Protein AF-A0A521A8W2-F1 (afdb_monomer)

pLDDT: mean 87.09, std 9.26, range [51.03, 96.56]

Mean predicted aligned error: 6.84 Å

Solvent-accessible surface area (backbone atoms only — not comparable to full-atom values): 6287 Å² total; per-residue (Å²): 132,96,68,67,79,76,89,85,87,82,79,78,84,84,79,82,55,84,73,70,97,62,63,98,86,57,90,78,50,31,67,53,56,44,53,48,49,53,52,51,51,52,52,50,51,55,49,47,74,77,42,65,59,61,61,51,52,52,53,48,50,54,52,53,52,44,51,49,49,56,54,38,48,76,72,75,44,85,51,67,56,95,93,38,75,54,89,51,73,72,51,61,73,71,62,65,122

Foldseek 3Di:
DQADDADDDDDPDDDQQPADDDDPPDPDGSVNVVVVVVVVVVVVVVVCVVDCVRVVVVVVVLVVVQVVCVVCVVVVHWDDDPNHTDPHSVCCVVRDD

Secondary structure (DSSP, 8-state):
--SPPPPP---S-----S-----TT----HHHHHHHHHHHHHHHHHHHHTSTHHHHHHHHHHHHHHHHHHHHHHTTPPPEETTEE--SGGGGGG---

Structure (mmCIF, N/CA/C/O backbone):
data_AF-A0A521A8W2-F1
#
_entry.id   AF-A0A521A8W2-F1
#
loop_
_atom_site.group_PDB
_atom_site.id
_atom_site.type_symbol
_atom_site.label_atom_id
_atom_site.label_alt_id
_atom_site.label_comp_id
_atom_site.label_asym_id
_atom_site.label_entity_id
_atom_site.label_seq_id
_atom_site.pdbx_PDB_ins_code
_atom_site.Cartn_x
_atom_site.Cartn_y
_atom_site.Cartn_z
_atom_site.occupancy
_atom_site.B_iso_or_equiv
_atom_site.auth_seq_id
_atom_site.auth_comp_id
_atom_site.auth_asym_id
_atom_site.auth_atom_id
_atom_site.pdbx_PDB_model_num
ATOM 1 N N . LEU A 1 1 ? -18.924 -5.317 3.017 1.00 51.03 1 LEU A N 1
ATOM 2 C CA . LEU A 1 1 ? -17.474 -5.570 2.857 1.00 51.03 1 LEU A CA 1
ATOM 3 C C . LEU A 1 1 ? -17.109 -6.591 3.923 1.00 51.03 1 LEU A C 1
ATOM 5 O O . LEU A 1 1 ? -17.326 -6.287 5.082 1.00 51.03 1 LEU A O 1
ATOM 9 N N . ILE A 1 2 ? -16.730 -7.814 3.544 1.00 61.00 2 ILE A N 1
ATOM 10 C CA . ILE A 1 2 ? -16.624 -8.958 4.481 1.00 61.00 2 ILE A CA 1
ATOM 11 C C . ILE A 1 2 ? -15.193 -9.100 5.053 1.00 61.00 2 ILE A C 1
ATOM 13 O O . ILE A 1 2 ? -14.983 -9.809 6.035 1.00 61.00 2 ILE A O 1
ATOM 17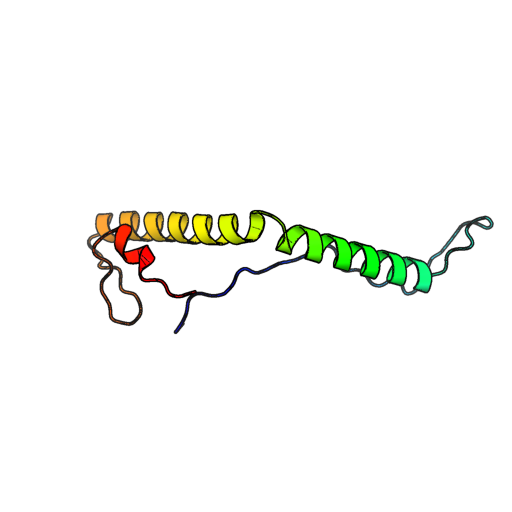 N N . SER A 1 3 ? -14.210 -8.383 4.496 1.00 70.50 3 SER A N 1
ATOM 18 C CA . SER A 1 3 ? -12.812 -8.409 4.941 1.00 70.50 3 SER A CA 1
ATOM 19 C C . SER A 1 3 ? -12.114 -7.060 4.750 1.00 70.50 3 SER A C 1
ATOM 21 O O . SER A 1 3 ? -12.527 -6.244 3.920 1.00 70.50 3 SER A O 1
ATOM 23 N N . ILE A 1 4 ? -11.038 -6.846 5.509 1.00 78.19 4 ILE A N 1
ATOM 24 C CA . ILE A 1 4 ? -10.096 -5.746 5.293 1.00 78.19 4 ILE A CA 1
ATOM 25 C C . ILE A 1 4 ? -9.323 -6.007 3.990 1.00 78.19 4 ILE A C 1
ATOM 27 O O . ILE A 1 4 ? -8.874 -7.134 3.778 1.00 78.19 4 ILE A O 1
ATOM 31 N N . PRO A 1 5 ? -9.192 -5.016 3.089 1.00 82.19 5 PRO A N 1
ATOM 32 C CA . PRO A 1 5 ? -8.417 -5.189 1.867 1.00 82.19 5 PRO A CA 1
ATOM 33 C C . PRO A 1 5 ? -6.916 -5.252 2.169 1.00 82.19 5 PRO A C 1
ATOM 35 O O . PRO A 1 5 ? -6.424 -4.606 3.096 1.00 82.19 5 PRO A O 1
ATOM 38 N N . THR A 1 6 ? -6.179 -5.994 1.343 1.00 84.69 6 THR A N 1
ATOM 39 C CA . THR A 1 6 ? -4.715 -5.923 1.311 1.00 84.69 6 THR A CA 1
ATOM 40 C C . THR A 1 6 ? -4.258 -4.552 0.826 1.00 84.69 6 THR A C 1
ATOM 42 O O . THR A 1 6 ? -5.008 -3.830 0.165 1.00 84.69 6 THR A O 1
ATOM 45 N N . GLU A 1 7 ? -3.012 -4.194 1.125 1.00 87.69 7 GLU A N 1
ATOM 46 C CA . GLU A 1 7 ? -2.431 -2.957 0.620 1.00 87.69 7 GLU A CA 1
ATOM 47 C C . GLU A 1 7 ? -2.413 -2.905 -0.917 1.00 87.69 7 GLU A C 1
ATOM 49 O O . GLU A 1 7 ? -2.106 -3.887 -1.593 1.00 87.69 7 GLU A O 1
ATOM 54 N N . GLU A 1 8 ? -2.734 -1.735 -1.465 1.00 90.50 8 GLU A N 1
ATOM 55 C CA . GLU A 1 8 ? -2.684 -1.460 -2.899 1.00 90.50 8 GLU A CA 1
ATOM 56 C C . GLU A 1 8 ? -1.340 -0.805 -3.251 1.00 90.50 8 GLU A C 1
ATOM 58 O O . GLU A 1 8 ? -0.920 0.159 -2.604 1.00 90.50 8 GLU A O 1
ATOM 63 N N . ILE A 1 9 ? -0.657 -1.319 -4.280 1.00 90.81 9 ILE A N 1
ATOM 64 C CA . ILE A 1 9 ? 0.617 -0.776 -4.768 1.00 90.81 9 ILE A CA 1
ATOM 65 C C . ILE A 1 9 ? 0.418 -0.267 -6.191 1.00 90.81 9 ILE A C 1
ATOM 67 O O . ILE A 1 9 ? 0.244 -1.054 -7.117 1.00 90.81 9 ILE A O 1
ATOM 71 N N . ASN A 1 10 ? 0.522 1.050 -6.360 1.00 91.69 10 ASN A N 1
ATOM 72 C CA . ASN A 1 10 ? 0.392 1.713 -7.653 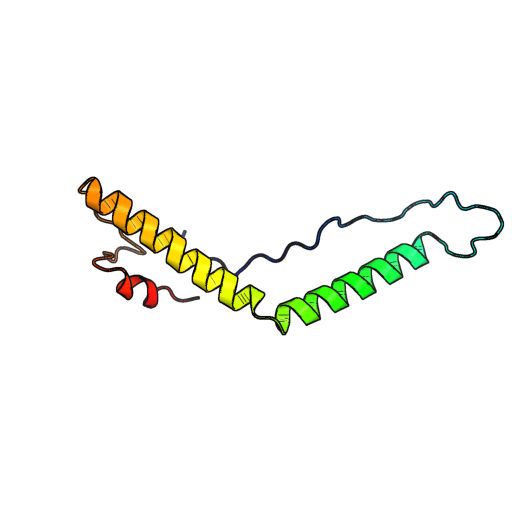1.00 91.69 10 ASN A CA 1
ATOM 73 C C . ASN A 1 10 ? 1.708 2.396 -8.038 1.00 91.69 10 ASN A C 1
ATOM 75 O O . ASN A 1 10 ? 2.120 3.371 -7.406 1.00 91.69 10 ASN A O 1
ATOM 79 N N . ILE A 1 11 ? 2.360 1.894 -9.089 1.00 89.19 11 ILE A N 1
ATOM 80 C CA . ILE A 1 11 ? 3.547 2.517 -9.688 1.00 89.19 11 ILE A CA 1
ATOM 81 C C . ILE A 1 11 ? 3.072 3.357 -10.867 1.00 89.19 11 ILE A C 1
ATOM 83 O O . ILE A 1 11 ? 2.582 2.815 -11.852 1.00 89.19 11 ILE A O 1
ATOM 87 N N . ASN A 1 12 ? 3.209 4.676 -10.745 1.00 89.75 12 ASN A N 1
ATOM 88 C CA . ASN A 1 12 ? 2.765 5.628 -11.753 1.00 89.75 12 ASN A CA 1
ATOM 89 C C . ASN A 1 12 ? 3.924 6.508 -12.233 1.00 89.75 12 ASN A C 1
ATOM 91 O O . ASN A 1 12 ? 4.799 6.848 -11.431 1.00 89.75 12 ASN A O 1
ATOM 95 N N . PRO A 1 13 ? 3.880 6.965 -13.491 1.00 86.19 13 PRO A N 1
ATOM 96 C CA . PRO A 1 13 ? 2.915 6.575 -14.524 1.00 86.19 13 PRO A CA 1
ATOM 97 C C . PRO A 1 13 ? 3.253 5.213 -15.155 1.00 86.19 13 PRO A C 1
ATOM 99 O O . PRO A 1 13 ? 4.415 4.817 -15.189 1.00 86.19 13 PRO A O 1
ATOM 102 N N . ASP A 1 14 ? 2.245 4.518 -15.681 1.00 86.19 14 ASP A N 1
ATOM 103 C CA . ASP A 1 14 ? 2.429 3.308 -16.490 1.00 86.19 14 ASP A CA 1
ATOM 104 C C . ASP A 1 14 ? 2.129 3.638 -17.960 1.00 86.19 14 ASP A C 1
ATOM 106 O O . ASP A 1 14 ? 0.970 3.724 -18.363 1.00 86.19 14 ASP A O 1
ATOM 110 N N . PHE A 1 15 ? 3.177 3.922 -18.739 1.00 84.88 15 PHE A N 1
ATOM 111 C CA . PHE A 1 15 ? 3.074 4.292 -20.157 1.00 84.88 15 PHE A CA 1
ATOM 112 C C . PHE A 1 15 ? 3.534 3.152 -21.067 1.00 84.88 15 PHE A C 1
ATOM 114 O O . PHE A 1 15 ? 4.462 2.428 -20.719 1.00 84.88 15 PHE A O 1
ATOM 121 N N . GLU A 1 16 ? 2.949 3.023 -22.254 1.00 84.81 16 GLU A N 1
ATOM 122 C CA . GLU A 1 16 ? 3.505 2.215 -23.345 1.00 84.81 16 GLU A CA 1
ATOM 123 C C . GLU A 1 16 ? 4.033 3.141 -24.436 1.00 84.81 16 GLU A C 1
ATOM 125 O O . GLU A 1 16 ? 3.350 4.075 -24.868 1.00 84.81 16 GLU A O 1
ATOM 130 N N . TYR A 1 17 ? 5.267 2.893 -24.860 1.00 86.38 17 TYR A N 1
ATOM 131 C CA . TYR A 1 17 ? 5.876 3.601 -25.974 1.00 86.38 17 TYR A CA 1
ATOM 132 C C . TYR A 1 17 ? 5.508 2.858 -27.260 1.00 86.38 17 TYR A C 1
ATOM 134 O O . TYR A 1 17 ? 5.860 1.691 -27.409 1.00 86.38 17 TYR A O 1
ATOM 142 N N . TYR A 1 18 ? 4.774 3.519 -28.159 1.00 82.44 18 TYR A N 1
ATOM 143 C CA . TYR A 1 18 ? 4.380 2.961 -29.465 1.00 82.44 18 TYR A CA 1
ATOM 144 C C . TYR A 1 18 ? 5.227 3.501 -30.617 1.00 82.44 18 TYR A C 1
ATOM 146 O O . TYR A 1 18 ? 5.477 2.794 -31.585 1.00 82.44 18 TYR A O 1
ATOM 154 N N . ASP A 1 19 ? 5.643 4.760 -30.512 1.00 79.44 19 ASP A N 1
ATOM 155 C CA . ASP A 1 19 ? 6.509 5.434 -31.470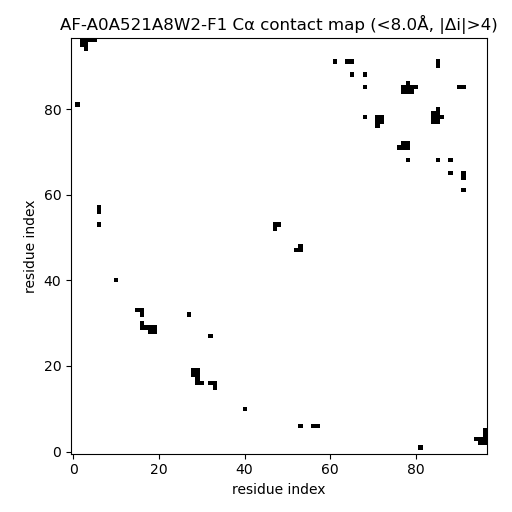 1.00 79.44 19 ASP A CA 1
ATOM 156 C C . ASP A 1 19 ? 7.384 6.428 -30.706 1.00 79.44 19 ASP A C 1
ATOM 158 O O . ASP A 1 19 ? 6.930 7.067 -29.747 1.00 79.44 19 ASP A O 1
ATOM 162 N N . ILE A 1 20 ? 8.645 6.532 -31.110 1.00 76.88 20 ILE A N 1
ATOM 163 C CA . ILE A 1 20 ? 9.620 7.432 -30.508 1.00 76.88 20 ILE A CA 1
ATOM 164 C C . ILE A 1 20 ? 10.271 8.216 -31.633 1.00 76.88 20 ILE A C 1
ATOM 166 O O . ILE A 1 20 ? 11.088 7.704 -32.390 1.00 76.88 20 ILE A O 1
ATOM 170 N N . GLN A 1 21 ? 9.938 9.502 -31.705 1.00 72.50 21 GLN A N 1
ATOM 171 C CA . GLN A 1 21 ? 10.663 10.424 -32.565 1.00 72.50 21 GLN A CA 1
ATOM 172 C C . GLN A 1 21 ? 11.991 10.744 -31.894 1.00 72.50 21 GLN A C 1
ATOM 174 O O . GLN A 1 21 ? 12.043 11.476 -30.903 1.00 72.50 21 GLN A O 1
ATOM 179 N N . SER A 1 22 ? 13.056 10.139 -32.401 1.00 66.44 22 SER A N 1
ATOM 180 C CA . SER A 1 22 ? 14.394 10.280 -31.860 1.00 66.44 22 SER A CA 1
ATOM 181 C C . SER A 1 22 ? 15.292 11.057 -32.830 1.00 66.44 22 SER A C 1
ATOM 183 O O . SER A 1 22 ? 15.115 11.019 -34.049 1.00 66.44 22 SER A O 1
ATOM 185 N N . ASP A 1 23 ? 16.237 11.831 -32.288 1.00 71.94 23 ASP A N 1
ATOM 186 C CA . ASP A 1 23 ? 17.268 12.473 -33.107 1.00 71.94 23 ASP A CA 1
ATOM 187 C C . ASP A 1 23 ? 18.164 11.403 -33.746 1.00 71.94 23 ASP A C 1
ATOM 189 O O . ASP A 1 23 ? 18.362 10.331 -33.179 1.00 71.94 23 ASP A O 1
ATOM 193 N N . PHE A 1 24 ? 18.789 11.728 -34.884 1.00 67.38 24 PHE A N 1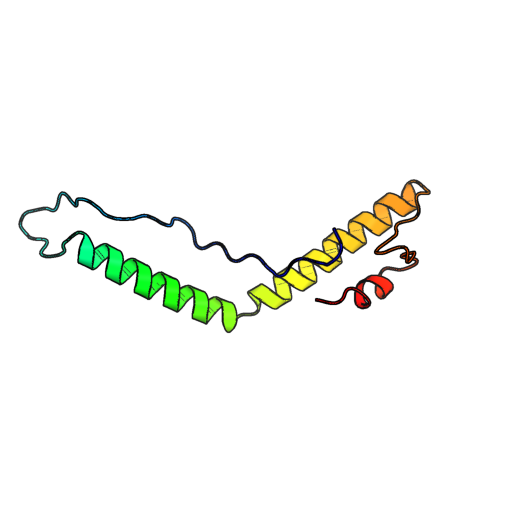
ATOM 194 C CA . PHE A 1 24 ? 19.628 10.829 -35.700 1.00 67.38 24 PHE A CA 1
ATOM 195 C C . PHE A 1 24 ? 20.672 9.985 -34.929 1.00 67.38 24 PHE A C 1
ATOM 197 O O . PHE A 1 24 ? 21.149 8.976 -35.440 1.00 67.38 24 PHE A O 1
ATOM 204 N N . LEU A 1 25 ? 21.061 10.393 -33.719 1.00 79.56 25 LEU A N 1
ATOM 205 C CA . LEU A 1 25 ? 22.083 9.737 -32.899 1.00 79.56 25 LEU A CA 1
ATOM 206 C C . LEU A 1 25 ? 21.529 8.808 -31.805 1.00 79.56 25 LEU A C 1
ATOM 208 O O . LEU A 1 25 ? 22.323 8.275 -31.029 1.00 79.56 25 LEU A O 1
ATOM 212 N N . ASN A 1 26 ? 20.213 8.616 -31.705 1.00 80.75 26 ASN A N 1
ATOM 213 C CA . ASN A 1 26 ? 19.620 7.728 -30.710 1.00 80.75 26 ASN A CA 1
ATOM 214 C C . ASN A 1 26 ? 19.276 6.355 -31.326 1.00 80.75 26 ASN A C 1
ATOM 216 O O . ASN A 1 26 ? 18.385 6.291 -32.168 1.00 80.75 26 ASN A O 1
ATOM 220 N N . PRO A 1 27 ? 19.942 5.261 -30.906 1.00 82.44 27 PRO A N 1
ATOM 221 C CA . PRO A 1 27 ? 19.664 3.921 -31.417 1.00 82.44 27 PRO A CA 1
ATOM 222 C C . PRO A 1 27 ? 18.513 3.203 -30.693 1.00 82.44 27 PRO A C 1
ATOM 224 O O . PRO A 1 27 ? 18.242 2.057 -31.030 1.00 82.44 27 PRO A O 1
ATOM 227 N N . PHE A 1 28 ? 17.913 3.805 -29.660 1.00 88.75 28 PHE A N 1
ATOM 228 C CA . PHE A 1 28 ? 16.870 3.159 -28.865 1.00 88.75 28 PHE A CA 1
ATOM 229 C C . PHE A 1 28 ? 15.507 3.240 -29.552 1.00 88.75 28 PHE A C 1
ATOM 231 O O . PHE A 1 28 ? 15.036 4.331 -29.891 1.00 88.75 28 PHE A O 1
ATOM 238 N N . GLU A 1 29 ? 14.855 2.087 -29.662 1.00 88.56 29 GLU A N 1
ATOM 239 C CA . GLU A 1 29 ? 13.521 1.923 -30.238 1.00 88.56 29 GLU A CA 1
ATOM 240 C C . GLU A 1 29 ? 12.450 1.855 -29.141 1.00 88.56 29 GLU A C 1
ATOM 242 O O . GLU A 1 29 ? 12.750 1.613 -27.972 1.00 88.56 29 GLU A O 1
ATOM 247 N N . ALA A 1 30 ? 11.175 2.012 -29.508 1.00 89.62 30 ALA A N 1
ATOM 248 C CA . ALA A 1 30 ? 10.045 1.934 -28.574 1.00 89.62 30 ALA A CA 1
ATOM 249 C C . ALA A 1 30 ? 10.075 0.692 -27.659 1.00 89.62 30 ALA A C 1
ATOM 251 O O . ALA A 1 30 ? 9.834 0.793 -26.451 1.00 89.62 30 ALA A O 1
ATOM 252 N N . ASP A 1 31 ? 10.460 -0.456 -28.217 1.00 90.50 31 ASP A N 1
ATOM 253 C CA . ASP A 1 31 ? 10.599 -1.717 -27.489 1.00 90.50 31 ASP A CA 1
ATOM 254 C C . ASP A 1 31 ? 11.674 -1.660 -26.394 1.00 90.50 31 ASP A C 1
ATOM 256 O O . ASP A 1 31 ? 11.461 -2.199 -25.305 1.00 90.50 31 ASP A O 1
ATOM 260 N N . ASP A 1 32 ? 12.787 -0.954 -26.618 1.00 92.00 32 ASP A N 1
ATOM 261 C CA . ASP A 1 32 ? 13.841 -0.797 -25.611 1.00 92.00 32 ASP A CA 1
ATOM 262 C C . ASP A 1 32 ? 13.338 0.007 -24.407 1.00 92.00 32 ASP A C 1
ATOM 264 O O . ASP A 1 32 ? 13.603 -0.345 -23.253 1.00 92.00 32 ASP A O 1
ATOM 268 N N . TYR A 1 3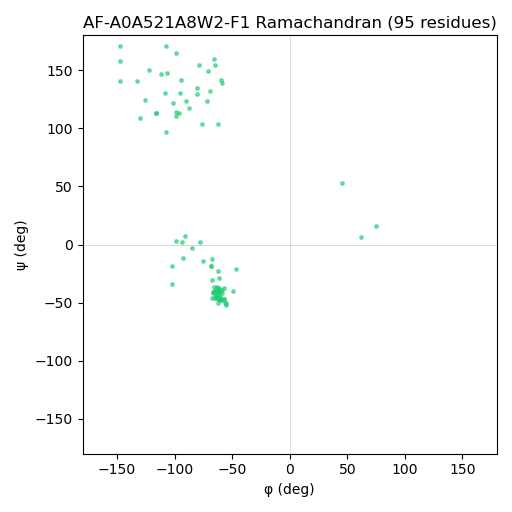3 ? 12.562 1.068 -24.650 1.00 89.94 33 TYR A N 1
ATOM 269 C CA . TYR A 1 33 ? 11.971 1.867 -23.575 1.00 89.94 33 TYR A CA 1
ATOM 270 C C . TYR A 1 33 ? 10.938 1.066 -22.782 1.00 89.94 33 TYR A C 1
ATOM 272 O O . TYR A 1 33 ? 10.929 1.133 -21.549 1.00 89.94 33 TYR A O 1
ATOM 280 N N . ASN A 1 34 ? 10.113 0.262 -23.460 1.00 91.81 34 ASN A N 1
ATOM 281 C CA . ASN A 1 34 ? 9.180 -0.647 -22.796 1.00 91.81 34 ASN A CA 1
ATOM 282 C C . ASN A 1 34 ? 9.931 -1.703 -21.958 1.00 91.81 34 ASN A C 1
ATOM 284 O O . ASN A 1 34 ? 9.564 -1.944 -20.806 1.00 91.81 34 ASN A O 1
ATOM 288 N N . ALA A 1 35 ? 11.036 -2.264 -22.463 1.00 94.00 35 ALA A N 1
ATOM 289 C CA . ALA A 1 35 ? 11.864 -3.218 -21.721 1.00 94.00 35 ALA A CA 1
ATOM 290 C C . ALA A 1 35 ? 12.528 -2.592 -20.478 1.00 94.00 35 ALA A C 1
ATOM 292 O O . ALA A 1 35 ? 12.550 -3.195 -19.395 1.00 94.00 35 ALA A O 1
ATOM 293 N N . ILE A 1 36 ? 13.033 -1.358 -20.597 1.00 92.12 36 ILE A N 1
ATOM 294 C CA . ILE A 1 36 ? 13.569 -0.594 -19.462 1.00 92.12 36 ILE A CA 1
ATOM 295 C C . ILE A 1 36 ? 12.465 -0.336 -18.433 1.00 92.12 36 ILE A C 1
ATOM 297 O O . ILE A 1 36 ? 12.686 -0.564 -17.240 1.00 92.12 36 ILE A O 1
ATOM 301 N N . LYS A 1 37 ? 11.273 0.090 -18.873 1.00 92.62 37 LYS A N 1
ATOM 302 C CA . LYS A 1 37 ? 10.123 0.333 -17.991 1.00 92.62 37 LYS A CA 1
ATOM 303 C C . LYS A 1 37 ? 9.784 -0.908 -17.170 1.00 92.62 37 LYS A C 1
ATOM 305 O O . LYS A 1 37 ? 9.702 -0.808 -15.946 1.00 92.62 37 LYS A O 1
ATOM 310 N N . GLU A 1 38 ? 9.647 -2.069 -17.807 1.00 93.81 38 GLU A N 1
ATOM 311 C CA . GLU A 1 38 ? 9.326 -3.323 -17.111 1.00 93.81 38 GLU A CA 1
ATOM 312 C C . GLU A 1 38 ? 10.420 -3.735 -16.118 1.00 93.81 38 GLU A C 1
ATOM 314 O O . GLU A 1 38 ? 10.132 -4.170 -14.996 1.00 93.81 38 GLU A O 1
ATOM 319 N N . THR A 1 39 ? 11.689 -3.515 -16.472 1.00 95.25 39 THR A N 1
ATOM 320 C CA . THR A 1 39 ? 12.824 -3.776 -15.574 1.00 95.25 39 THR A CA 1
ATOM 321 C C . THR A 1 39 ? 12.775 -2.873 -14.340 1.00 95.25 39 THR A C 1
ATOM 323 O O . THR A 1 39 ? 12.925 -3.340 -13.205 1.00 95.25 39 THR A O 1
ATOM 326 N N . VAL A 1 40 ? 12.526 -1.577 -14.537 1.00 94.50 40 VAL A N 1
ATOM 327 C CA . VAL A 1 40 ? 12.403 -0.601 -13.447 1.00 94.50 40 VAL A CA 1
ATOM 328 C C . VAL A 1 40 ? 11.191 -0.919 -12.575 1.00 94.50 40 VAL A C 1
ATOM 330 O O . VAL A 1 40 ? 11.330 -0.959 -11.352 1.00 94.50 40 VAL A O 1
ATOM 333 N N . LYS A 1 41 ? 10.031 -1.207 -13.174 1.00 94.75 41 LYS A N 1
ATOM 334 C CA . LYS A 1 41 ? 8.798 -1.581 -12.465 1.00 94.75 41 LYS A CA 1
ATOM 335 C C . LYS A 1 41 ? 9.020 -2.811 -11.589 1.00 94.75 41 LYS A C 1
ATOM 337 O O . LYS A 1 41 ? 8.710 -2.778 -10.400 1.00 94.75 41 LYS A O 1
ATOM 342 N N . THR A 1 42 ? 9.656 -3.846 -12.133 1.00 95.19 42 THR A N 1
ATOM 343 C CA . THR A 1 42 ? 10.022 -5.055 -11.381 1.00 95.19 42 THR A CA 1
ATOM 344 C C . THR A 1 42 ? 10.964 -4.736 -10.217 1.00 95.19 42 THR A C 1
ATOM 346 O O . THR A 1 42 ? 10.732 -5.172 -9.089 1.00 95.19 42 THR A O 1
ATOM 349 N N . SER A 1 43 ? 12.002 -3.926 -10.451 1.00 96.56 43 SER A N 1
ATOM 350 C CA . SER A 1 43 ? 12.940 -3.504 -9.401 1.00 96.56 43 SER A CA 1
ATOM 351 C C . SER A 1 43 ? 12.246 -2.709 -8.288 1.00 96.56 43 SER A C 1
ATOM 353 O O . SER A 1 43 ? 12.523 -2.920 -7.106 1.00 96.56 43 SER A O 1
ATOM 355 N N . LEU A 1 44 ? 11.319 -1.817 -8.646 1.00 95.56 44 LEU A N 1
ATOM 356 C CA . LEU A 1 44 ? 10.520 -1.050 -7.692 1.00 95.56 44 LEU A CA 1
ATOM 357 C C . LEU A 1 44 ? 9.611 -1.959 -6.865 1.00 95.56 44 LEU A C 1
ATOM 359 O O . LEU A 1 44 ? 9.602 -1.822 -5.645 1.00 95.56 44 LEU A O 1
ATOM 363 N N . LEU A 1 45 ? 8.915 -2.915 -7.486 1.00 94.44 45 LEU A N 1
ATOM 364 C CA . LEU A 1 45 ? 8.089 -3.887 -6.763 1.00 94.44 45 LEU A CA 1
ATOM 365 C C . LEU A 1 45 ? 8.922 -4.687 -5.758 1.00 94.44 45 LEU A C 1
ATOM 367 O O . LEU A 1 45 ? 8.565 -4.747 -4.586 1.00 94.44 45 LEU A O 1
ATOM 371 N N . LEU A 1 46 ? 10.083 -5.205 -6.170 1.00 95.94 46 LEU A N 1
ATOM 372 C CA . LEU A 1 46 ? 10.993 -5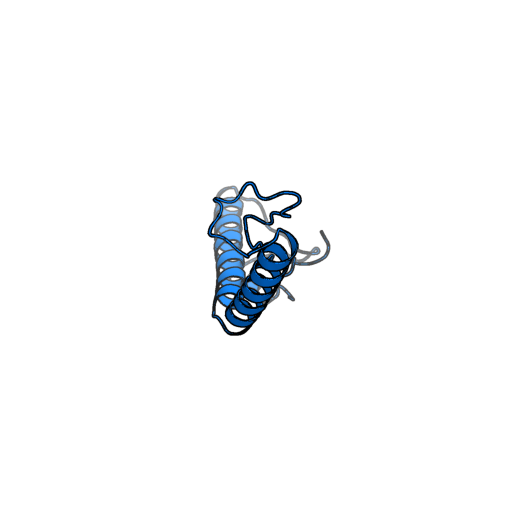.908 -5.260 1.00 95.94 46 LEU A CA 1
ATOM 373 C C . LEU A 1 46 ? 11.445 -5.021 -4.095 1.00 95.94 46 LEU A C 1
ATOM 375 O O . LEU A 1 46 ? 11.539 -5.490 -2.962 1.00 95.94 46 LEU A O 1
ATOM 379 N N . LYS A 1 47 ? 11.712 -3.735 -4.340 1.00 96.12 47 LYS A N 1
ATOM 380 C CA . LYS A 1 47 ? 12.043 -2.791 -3.265 1.00 96.12 47 LYS A CA 1
ATOM 381 C C . LYS A 1 47 ? 10.862 -2.558 -2.330 1.00 96.12 47 LYS A C 1
ATOM 383 O O . LYS A 1 47 ? 11.084 -2.497 -1.128 1.00 96.12 47 LYS A O 1
ATOM 388 N N . VAL A 1 48 ? 9.636 -2.458 -2.848 1.00 94.81 48 VAL A N 1
ATOM 389 C CA . VAL A 1 48 ? 8.426 -2.305 -2.026 1.00 94.81 48 VAL A CA 1
ATOM 390 C C . VAL A 1 48 ? 8.231 -3.525 -1.127 1.00 94.81 48 VAL A C 1
ATOM 392 O O . VAL A 1 48 ? 8.043 -3.345 0.075 1.00 94.81 48 VAL A O 1
ATOM 395 N N . GLU A 1 49 ? 8.355 -4.740 -1.671 1.00 92.00 49 GLU A N 1
ATOM 396 C CA . GLU A 1 49 ? 8.262 -5.996 -0.907 1.00 92.00 49 GLU A CA 1
ATOM 397 C C . GLU A 1 49 ? 9.283 -6.072 0.236 1.00 92.00 49 GLU A C 1
ATOM 399 O O . GLU A 1 49 ? 8.964 -6.545 1.322 1.00 92.00 49 GLU A O 1
ATOM 404 N N . ASN A 1 50 ? 10.497 -5.565 0.011 1.00 95.81 50 ASN A N 1
ATOM 405 C CA . ASN A 1 50 ? 11.572 -5.552 1.007 1.00 95.81 50 ASN A CA 1
ATOM 406 C C . ASN A 1 50 ? 11.604 -4.275 1.869 1.00 95.81 50 ASN A C 1
ATOM 408 O O . ASN A 1 50 ? 12.559 -4.063 2.616 1.00 95.81 50 ASN A O 1
ATOM 412 N N . SER A 1 51 ? 10.601 -3.402 1.753 1.00 95.62 51 SER A 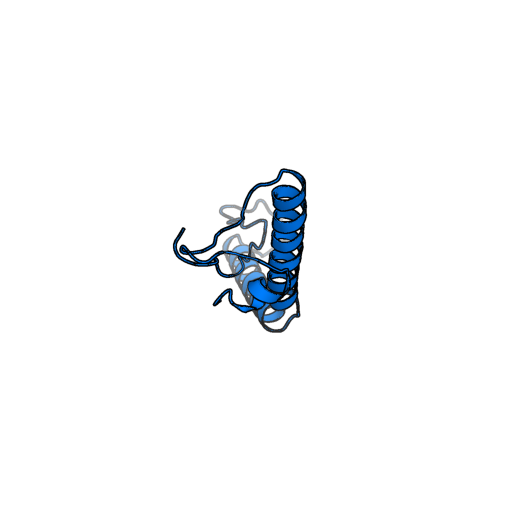N 1
ATOM 413 C CA . SER A 1 51 ? 10.525 -2.142 2.498 1.00 95.62 51 SER A CA 1
ATOM 414 C C . SER A 1 51 ? 9.469 -2.180 3.598 1.00 95.62 51 SER A C 1
ATOM 416 O O . SER A 1 51 ? 8.604 -3.050 3.651 1.00 95.62 51 SER A O 1
ATOM 418 N N . GLU A 1 52 ? 9.469 -1.144 4.431 1.00 96.12 52 GLU A N 1
ATOM 419 C CA . GLU A 1 52 ? 8.442 -0.925 5.451 1.00 96.12 52 GLU A CA 1
ATOM 420 C C . GLU A 1 52 ? 7.134 -0.344 4.884 1.00 96.12 52 GLU A C 1
ATOM 422 O O . GLU A 1 52 ? 6.209 -0.051 5.635 1.00 96.12 52 GLU A O 1
ATOM 427 N N . LEU A 1 53 ? 7.004 -0.138 3.567 1.00 94.44 53 LEU A N 1
ATOM 428 C CA . LEU A 1 53 ? 5.813 0.508 2.998 1.00 94.44 53 LEU A CA 1
ATOM 429 C C . LEU A 1 53 ? 4.529 -0.284 3.280 1.00 94.44 53 LEU A C 1
ATOM 431 O O . LEU A 1 53 ? 3.507 0.315 3.616 1.00 94.44 53 LEU A O 1
ATOM 435 N N . LYS A 1 54 ? 4.589 -1.618 3.216 1.00 90.94 54 LYS A N 1
ATOM 436 C CA . LYS A 1 54 ? 3.439 -2.493 3.490 1.00 90.94 54 LYS A CA 1
ATOM 437 C C . LYS A 1 54 ? 3.016 -2.455 4.957 1.00 90.94 54 LYS A C 1
ATOM 439 O O . LYS A 1 54 ? 1.833 -2.307 5.259 1.00 90.94 54 LYS A O 1
ATOM 444 N N . SER A 1 55 ? 3.973 -2.548 5.882 1.00 91.38 55 SER A N 1
ATOM 445 C CA . SER A 1 55 ? 3.687 -2.443 7.319 1.00 91.38 55 SER A CA 1
ATOM 446 C C . SER A 1 55 ? 3.182 -1.046 7.679 1.00 91.38 55 SER A C 1
ATOM 448 O O . SER A 1 55 ? 2.209 -0.916 8.421 1.00 91.38 55 SER A O 1
ATOM 450 N N . ASN A 1 56 ? 3.756 -0.001 7.085 1.00 93.06 56 ASN A N 1
ATOM 451 C CA . ASN A 1 56 ? 3.306 1.373 7.278 1.00 93.06 56 ASN A CA 1
ATOM 452 C C . ASN A 1 56 ? 1.887 1.599 6.744 1.00 93.06 56 ASN A C 1
ATOM 454 O O . ASN A 1 56 ? 1.102 2.281 7.401 1.00 93.06 56 ASN A O 1
ATOM 458 N N . ALA A 1 57 ? 1.516 1.007 5.605 1.00 91.62 57 ALA A N 1
ATOM 459 C CA . ALA A 1 57 ? 0.146 1.061 5.092 1.00 91.62 57 ALA A CA 1
ATOM 460 C C . ALA A 1 57 ? -0.855 0.423 6.073 1.00 91.62 57 ALA A C 1
ATOM 462 O O . ALA A 1 57 ? -1.878 1.036 6.385 1.00 91.62 57 ALA A O 1
ATOM 463 N N . LYS A 1 58 ? -0.519 -0.746 6.637 1.00 88.81 58 LYS A N 1
ATOM 464 C CA . LYS A 1 58 ? -1.330 -1.409 7.675 1.00 88.81 58 LYS A CA 1
ATOM 465 C C . LYS A 1 58 ? -1.461 -0.542 8.929 1.00 88.81 58 LYS A C 1
ATOM 467 O O . LYS A 1 58 ? -2.571 -0.298 9.392 1.00 88.81 58 LYS A O 1
ATOM 472 N N . ASN A 1 59 ? -0.355 0.013 9.424 1.00 90.69 59 ASN A N 1
ATOM 473 C CA . ASN A 1 59 ? -0.365 0.902 10.590 1.00 90.69 59 ASN A CA 1
ATOM 474 C C . ASN A 1 59 ? -1.213 2.162 10.353 1.00 90.69 59 ASN A C 1
ATOM 476 O O . ASN A 1 59 ? -1.953 2.593 11.240 1.00 90.69 59 ASN A O 1
ATOM 480 N N . ARG A 1 60 ? -1.149 2.743 9.147 1.00 92.31 60 ARG A N 1
ATOM 481 C CA . ARG A 1 60 ? -1.989 3.887 8.768 1.00 92.31 60 ARG A CA 1
ATOM 482 C C . ARG A 1 60 ? -3.467 3.524 8.770 1.00 92.31 60 ARG A C 1
ATOM 484 O O . ARG A 1 60 ? -4.247 4.300 9.309 1.00 92.31 60 ARG A O 1
ATOM 491 N N . LEU A 1 61 ? -3.847 2.361 8.239 1.00 91.44 61 LEU A N 1
ATOM 492 C CA . LEU A 1 61 ? -5.235 1.897 8.288 1.00 91.44 61 LEU A CA 1
ATOM 493 C C . LEU A 1 61 ? -5.751 1.844 9.731 1.00 91.44 61 LEU A C 1
ATOM 495 O O . LEU A 1 61 ? -6.789 2.432 10.021 1.00 91.44 61 LEU A O 1
ATOM 499 N N . ILE A 1 62 ? -5.005 1.212 10.643 1.00 89.56 62 ILE A N 1
ATOM 500 C CA . ILE A 1 62 ? -5.382 1.134 12.064 1.00 89.56 62 ILE A CA 1
ATOM 501 C C . ILE A 1 62 ? -5.518 2.533 12.675 1.00 89.56 62 ILE A C 1
ATOM 503 O O . ILE A 1 62 ? -6.481 2.803 13.394 1.00 89.56 62 ILE A O 1
ATOM 507 N N . SER A 1 63 ? -4.602 3.450 12.353 1.00 92.12 63 SER A N 1
ATOM 508 C CA . SER A 1 63 ? -4.673 4.836 12.827 1.00 92.12 63 SER A CA 1
ATOM 509 C C . SER A 1 63 ? -5.927 5.561 12.329 1.00 92.12 63 SER A C 1
ATOM 511 O O . SER A 1 63 ? -6.606 6.208 13.125 1.00 92.12 63 SER A O 1
ATOM 513 N N . GLU A 1 64 ? -6.276 5.440 11.046 1.00 93.38 64 GLU A N 1
ATOM 514 C CA . GLU A 1 64 ? -7.487 6.069 10.507 1.00 93.38 64 GLU A CA 1
ATOM 515 C C . GLU A 1 64 ? -8.761 5.444 11.093 1.00 93.38 64 GLU A C 1
ATOM 517 O O . GLU A 1 64 ? -9.667 6.173 11.498 1.00 93.38 64 GLU A O 1
ATOM 522 N N . LEU A 1 65 ? -8.819 4.115 11.232 1.00 91.62 65 LEU A N 1
ATOM 523 C CA . LEU A 1 65 ? -9.944 3.428 11.879 1.00 91.62 65 LEU A CA 1
ATOM 524 C C . LEU A 1 65 ? -10.111 3.844 13.348 1.00 91.62 65 LEU A C 1
ATOM 526 O O . LEU A 1 65 ? -11.233 4.073 13.799 1.00 91.62 65 LEU A O 1
ATOM 530 N N . SER A 1 66 ? -9.005 4.051 14.065 1.00 91.75 66 SER A N 1
ATOM 531 C CA . SER A 1 66 ? -9.025 4.578 15.435 1.00 91.75 66 SER A CA 1
ATOM 532 C C . SER A 1 66 ? -9.637 5.978 15.496 1.00 91.75 66 SER A C 1
ATOM 534 O O . SER A 1 66 ? -10.432 6.272 16.390 1.00 91.75 66 SER A O 1
ATOM 536 N N . LYS A 1 67 ? -9.328 6.845 14.521 1.00 93.19 67 LYS A N 1
ATOM 537 C CA . LYS A 1 67 ? -9.951 8.176 14.421 1.00 93.19 67 LYS A CA 1
ATOM 538 C C . LYS A 1 67 ? -11.449 8.078 14.139 1.00 93.19 67 LYS A C 1
ATOM 540 O O . LYS A 1 67 ? -12.214 8.827 14.745 1.00 93.19 67 LYS A O 1
ATOM 545 N N . PHE A 1 68 ? -11.873 7.155 13.270 1.00 91.25 68 PHE A N 1
ATOM 546 C CA . PHE A 1 68 ? -13.296 6.893 13.037 1.00 91.25 68 PHE A CA 1
ATOM 547 C C . PHE A 1 68 ? -14.001 6.464 14.322 1.00 91.25 68 PHE A C 1
ATOM 549 O O . PHE A 1 68 ? -15.019 7.062 14.655 1.00 91.25 68 PHE A O 1
ATOM 556 N N . TYR A 1 69 ? -13.437 5.515 15.075 1.00 92.69 69 TYR A N 1
ATOM 557 C CA . TYR A 1 69 ? -13.989 5.086 16.363 1.00 92.69 69 TYR A CA 1
ATOM 558 C C . TYR A 1 69 ? -14.167 6.265 17.327 1.00 92.69 69 TYR A C 1
ATOM 560 O O . TYR A 1 69 ? -15.274 6.477 17.828 1.00 92.69 69 TYR A O 1
ATOM 568 N N . ILE A 1 70 ? -13.120 7.072 17.543 1.00 92.31 70 ILE A N 1
ATOM 569 C CA . ILE A 1 70 ? -13.175 8.240 18.442 1.00 92.31 70 ILE A CA 1
ATOM 570 C C . ILE A 1 70 ? -14.292 9.197 18.010 1.00 92.31 70 ILE A C 1
ATOM 572 O O . ILE A 1 70 ? -15.099 9.627 18.836 1.00 92.31 70 ILE A O 1
ATOM 576 N N . LEU A 1 71 ? -14.367 9.497 16.710 1.00 94.19 71 LEU A N 1
ATOM 577 C CA . LEU A 1 71 ? -15.390 10.379 16.160 1.00 94.19 71 LEU A CA 1
ATOM 578 C C . LEU A 1 71 ? -16.793 9.804 16.378 1.00 94.19 71 LEU A C 1
ATOM 580 O O . LEU A 1 71 ? -17.656 10.497 16.912 1.00 94.19 71 LEU A O 1
ATOM 584 N N . THR A 1 72 ? -17.025 8.542 16.018 1.00 93.44 72 THR A N 1
ATOM 585 C CA . THR A 1 72 ? -18.346 7.912 16.153 1.00 93.44 72 THR A CA 1
ATOM 586 C C . THR A 1 72 ? -18.809 7.838 17.606 1.00 93.44 72 THR A C 1
ATOM 588 O O . THR A 1 72 ? -19.948 8.207 17.893 1.00 93.44 72 THR A O 1
ATOM 591 N N . ASN A 1 73 ? -17.918 7.497 18.542 1.00 92.12 73 ASN A N 1
ATOM 592 C CA . ASN A 1 73 ? -18.252 7.479 19.966 1.00 92.12 73 ASN A CA 1
ATOM 593 C C . ASN A 1 73 ? -18.566 8.872 20.508 1.00 92.12 73 ASN A C 1
ATOM 595 O O . ASN A 1 73 ? -19.490 9.020 21.305 1.00 92.12 73 ASN A O 1
ATOM 599 N N . SER A 1 74 ? -17.863 9.913 20.045 1.00 94.50 74 SER A N 1
ATOM 600 C CA . SER A 1 74 ? -18.174 11.295 20.442 1.00 94.50 74 SER A CA 1
ATOM 601 C C . SER A 1 74 ? -19.581 11.741 20.011 1.00 94.50 74 SER A C 1
ATOM 603 O O . SER A 1 74 ? -20.165 12.626 20.632 1.00 94.50 74 SER A O 1
ATOM 605 N N . LEU A 1 75 ? -20.142 11.094 18.983 1.00 96.00 75 LEU A N 1
ATOM 606 C CA . LEU A 1 75 ? -21.503 11.302 18.481 1.00 96.00 75 LEU A CA 1
ATOM 607 C C . LEU A 1 75 ? -22.532 10.337 19.103 1.00 96.00 75 LEU A C 1
ATOM 609 O O . LEU A 1 75 ? -23.705 10.373 18.732 1.00 96.00 75 LEU A O 1
ATOM 613 N N . GLY A 1 76 ? -22.114 9.472 20.035 1.00 94.19 76 GLY A N 1
ATOM 614 C CA . GLY A 1 76 ? -22.968 8.465 20.671 1.00 94.19 76 GLY A CA 1
ATOM 615 C C . GLY A 1 76 ? -23.302 7.265 19.780 1.00 94.19 76 GLY A C 1
ATOM 616 O O . GLY A 1 76 ? -24.258 6.546 20.066 1.00 94.19 76 GLY A O 1
ATOM 617 N N . TRP A 1 77 ? -22.568 7.062 18.683 1.00 95.00 77 TRP A N 1
ATOM 618 C CA . TRP A 1 77 ? -22.763 5.930 17.776 1.00 95.00 77 TRP A CA 1
ATOM 619 C C . TRP A 1 77 ? -21.834 4.775 18.142 1.00 95.00 77 TRP A C 1
ATOM 621 O O . TRP A 1 77 ? -20.664 4.987 18.455 1.00 95.00 77 TRP A O 1
ATOM 631 N N . THR A 1 78 ? -22.343 3.547 18.034 1.00 91.31 78 THR A N 1
ATOM 632 C CA . THR A 1 78 ? -21.557 2.322 18.219 1.00 91.31 78 THR A CA 1
ATOM 633 C C . THR A 1 78 ? -20.965 1.875 16.888 1.00 91.31 78 THR A C 1
ATOM 635 O O . THR A 1 78 ? -21.696 1.625 15.928 1.00 91.31 78 THR A O 1
ATOM 638 N N . LEU A 1 79 ? -19.642 1.739 16.837 1.00 90.44 79 LEU A N 1
ATOM 639 C CA . LEU A 1 79 ? -18.951 1.157 15.693 1.00 90.44 79 LEU A CA 1
ATOM 640 C C . LEU A 1 79 ? -19.013 -0.376 15.770 1.00 90.44 79 LEU A C 1
ATOM 642 O O . LEU A 1 79 ? -18.768 -0.958 16.823 1.00 90.44 79 LEU A O 1
ATOM 646 N N . GLN A 1 80 ? -19.331 -1.031 14.654 1.00 87.94 80 GLN A N 1
ATOM 647 C CA . GLN A 1 80 ? -19.378 -2.492 14.556 1.00 87.94 80 GLN A CA 1
ATOM 648 C C . GLN A 1 80 ? -18.637 -2.967 13.306 1.00 87.94 80 GLN A C 1
ATOM 650 O O . GLN A 1 80 ? -18.764 -2.370 12.234 1.00 87.94 80 GLN A O 1
ATOM 655 N N . TYR A 1 81 ? -17.902 -4.068 13.434 1.00 84.81 81 TYR A N 1
ATOM 656 C CA . TYR A 1 81 ? -17.254 -4.770 12.331 1.00 84.81 81 TYR A CA 1
ATOM 657 C C . TYR A 1 81 ? -17.686 -6.235 12.337 1.00 84.81 81 TYR A C 1
ATOM 659 O O . TYR A 1 81 ? -17.528 -6.912 13.346 1.00 84.81 81 TYR A O 1
ATOM 667 N N . ASN A 1 82 ? -18.228 -6.733 11.219 1.00 83.19 82 ASN A N 1
ATOM 668 C CA . ASN A 1 82 ? -18.738 -8.107 11.106 1.00 83.19 82 ASN A CA 1
ATOM 669 C C . ASN A 1 82 ? -19.607 -8.515 12.314 1.00 83.19 82 ASN A C 1
ATOM 671 O O . ASN A 1 82 ? -19.330 -9.510 12.976 1.00 83.19 82 ASN A O 1
ATOM 675 N N . GLU A 1 83 ? -20.614 -7.691 12.629 1.00 85.81 83 GLU A N 1
ATOM 676 C CA . GLU A 1 83 ? -21.551 -7.890 13.755 1.00 85.81 83 GLU A CA 1
ATOM 677 C C . GLU A 1 83 ? -20.895 -7.887 15.150 1.00 85.81 83 GLU A C 1
ATOM 679 O O . GLU A 1 83 ? -21.563 -8.110 16.156 1.00 85.81 83 GLU A O 1
ATOM 684 N N . THR A 1 84 ? -19.598 -7.583 15.231 1.00 86.31 84 THR A N 1
ATOM 685 C CA . THR A 1 84 ? -18.845 -7.474 16.480 1.00 86.31 84 THR A CA 1
ATOM 686 C C . THR A 1 84 ? -18.676 -5.994 16.834 1.00 86.31 84 THR A C 1
ATOM 688 O O . THR A 1 84 ? -18.135 -5.239 16.018 1.00 86.31 84 THR A O 1
ATOM 691 N N . PRO A 1 85 ? -19.150 -5.541 18.006 1.00 89.44 85 PRO A N 1
ATOM 692 C CA . PRO A 1 85 ? -18.887 -4.191 18.492 1.00 89.44 85 PRO A CA 1
ATOM 693 C C . PRO A 1 85 ? -17.387 -3.931 18.650 1.00 89.44 85 PRO A C 1
ATOM 695 O O . PRO A 1 85 ? -16.639 -4.819 19.049 1.00 89.44 85 PRO A O 1
ATOM 698 N N . ILE A 1 86 ? -16.965 -2.715 18.312 1.00 90.00 86 ILE A N 1
ATOM 699 C CA . ILE A 1 86 ? -15.634 -2.195 18.627 1.00 90.00 86 ILE A CA 1
ATOM 700 C C . ILE A 1 86 ? -15.806 -1.324 19.867 1.00 90.00 86 ILE A C 1
ATOM 702 O O . ILE A 1 86 ? -16.436 -0.267 19.777 1.00 90.00 86 ILE A O 1
ATOM 706 N N . ASP A 1 87 ? -15.269 -1.768 20.999 1.00 89.31 87 ASP A N 1
ATOM 707 C CA . ASP A 1 87 ? -15.402 -1.113 22.303 1.00 89.31 87 ASP A CA 1
ATOM 708 C C . ASP A 1 87 ? -14.133 -0.340 22.687 1.00 89.31 87 ASP A C 1
ATOM 710 O O . ASP A 1 87 ? -14.202 0.584 23.501 1.00 89.31 87 ASP A O 1
ATOM 714 N N . GLY A 1 88 ? -12.995 -0.645 22.058 1.00 88.44 88 GLY A N 1
ATOM 715 C CA . GLY A 1 88 ? -11.719 0.046 22.247 1.00 88.44 88 GLY A CA 1
ATOM 716 C C . GLY A 1 88 ? -10.850 0.087 20.989 1.00 88.44 88 GLY A C 1
ATOM 717 O O . GLY A 1 88 ? -11.116 -0.573 19.985 1.00 88.44 88 GLY A O 1
ATOM 718 N N . ILE A 1 89 ? -9.769 0.870 21.041 1.00 86.06 89 ILE A N 1
ATOM 719 C CA . ILE A 1 89 ? -8.788 0.946 19.941 1.00 86.06 89 ILE A CA 1
ATOM 720 C C . ILE A 1 89 ? -8.037 -0.388 19.805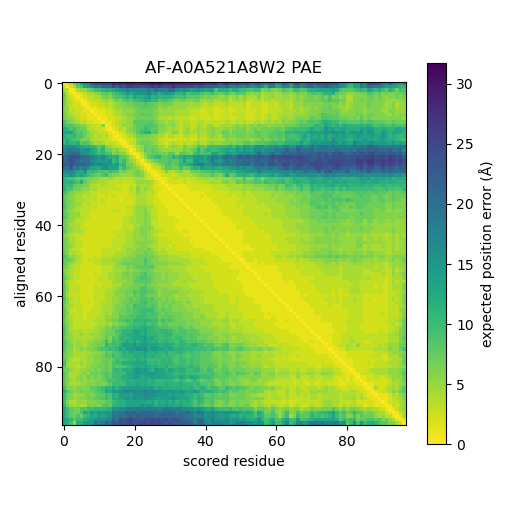 1.00 86.06 89 ILE A C 1
ATOM 722 O O . ILE A 1 89 ? -7.639 -0.784 18.708 1.00 86.06 89 ILE A O 1
ATOM 726 N N . GLU A 1 90 ? -7.870 -1.103 20.915 1.00 86.25 90 GLU A N 1
ATOM 727 C CA . GLU A 1 90 ? -7.232 -2.414 20.981 1.00 86.25 90 GLU A CA 1
ATOM 728 C C . GLU A 1 90 ? -7.988 -3.465 20.156 1.00 86.25 90 GLU A C 1
ATOM 730 O O . GLU A 1 90 ? -7.362 -4.360 19.588 1.00 86.25 90 GLU A O 1
ATOM 735 N N . ASP A 1 91 ? -9.305 -3.317 19.997 1.00 86.62 91 ASP A N 1
ATOM 736 C CA . ASP A 1 91 ? -10.139 -4.254 19.238 1.00 86.62 91 ASP A CA 1
ATOM 737 C C . ASP A 1 91 ? -9.835 -4.220 17.736 1.00 86.62 91 ASP A C 1
ATOM 739 O O . ASP A 1 91 ? -10.098 -5.186 17.019 1.00 86.62 91 ASP A O 1
ATOM 743 N N . PHE A 1 92 ? -9.181 -3.164 17.238 1.00 84.88 92 PHE A N 1
ATOM 744 C CA . PHE A 1 92 ? -8.681 -3.150 15.863 1.00 84.88 92 PHE A CA 1
ATOM 745 C C . PHE A 1 92 ? -7.542 -4.153 15.627 1.00 84.88 92 PHE A C 1
ATOM 747 O O . PHE A 1 92 ? -7.244 -4.464 14.475 1.00 84.88 92 PHE A O 1
ATOM 754 N N . GLN A 1 93 ? -6.948 -4.735 16.676 1.00 73.94 93 GLN A N 1
ATOM 755 C CA . GLN A 1 93 ? -6.034 -5.877 16.536 1.00 73.94 93 GLN A CA 1
ATOM 756 C C . GLN A 1 93 ? -6.751 -7.162 16.085 1.00 73.94 93 GLN A C 1
ATOM 758 O O . GLN A 1 93 ? -6.103 -8.075 15.577 1.00 73.94 93 GLN A O 1
ATOM 763 N N . ILE A 1 94 ? -8.081 -7.233 16.231 1.00 67.81 94 ILE A N 1
ATOM 764 C CA . ILE A 1 94 ? -8.918 -8.368 15.802 1.00 67.81 94 ILE A CA 1
ATOM 765 C C . ILE A 1 94 ? -9.100 -8.375 14.273 1.00 67.81 94 ILE A C 1
ATOM 767 O O . ILE A 1 94 ? -9.510 -9.386 13.694 1.00 67.81 94 ILE A O 1
ATOM 771 N N . LEU A 1 95 ? -8.766 -7.270 13.595 1.00 71.25 95 LEU A N 1
ATOM 772 C CA . LEU A 1 95 ? -8.806 -7.180 12.141 1.00 71.25 95 LEU A CA 1
ATOM 773 C C . LEU A 1 95 ? -7.830 -8.190 11.526 1.00 71.25 95 LEU A C 1
ATOM 775 O O . LEU A 1 95 ? -6.615 -8.001 11.517 1.00 71.25 95 LEU A O 1
ATOM 779 N N . LYS A 1 96 ? -8.385 -9.290 11.012 1.00 62.09 96 LYS A N 1
ATOM 780 C CA . LYS A 1 96 ? -7.635 -10.282 10.242 1.00 62.09 96 LYS A CA 1
ATOM 781 C C . LYS A 1 96 ? -7.296 -9.689 8.871 1.00 62.09 96 LYS A C 1
ATOM 783 O O . LYS A 1 96 ? -8.208 -9.271 8.155 1.00 62.09 96 LYS A O 1
ATOM 788 N N . TYR A 1 97 ? -6.002 -9.661 8.555 1.00 57.75 97 TYR A N 1
ATOM 789 C CA . TYR A 1 97 ? -5.448 -9.353 7.232 1.00 57.75 97 TYR A CA 1
ATOM 790 C C . TYR A 1 97 ? -5.383 -10.613 6.371 1.00 57.75 97 TYR A C 1
ATOM 792 O O . TYR A 1 97 ? -5.122 -11.694 6.951 1.0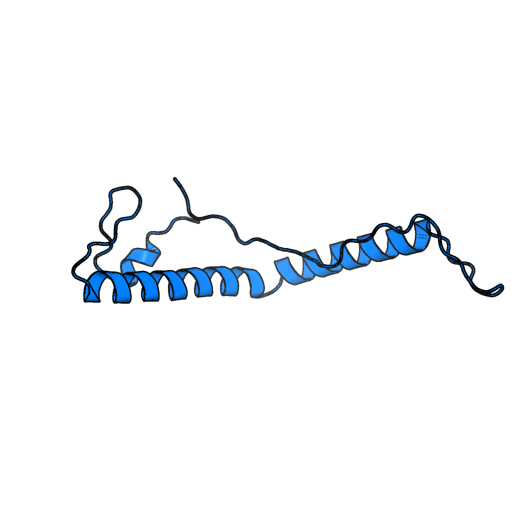0 57.75 97 TYR A O 1
#

Sequence (97 aa):
LISIPTEEININPDFEYYDIQSDFLNPFEADDYNAIKETVKTSLLLKVENSELKSNAKNRLISELSKFYILTNSLGWTLQYNETPIDGIEDFQILKY

Radius of gyration: 22.17 Å; Cα contacts (8 Å, |Δi|>4): 48; chains: 1; bounding box: 45×23×58 Å